Protein AF-E6KIK0-F1 (afdb_monomer_lite)

Sequence (124 aa):
MKLSHILTGLLLLLVFLSITIGTSDFSWEKFFAFDQQTWLLFQESRLPRTISILLAASSMSMAGLLMQTITQNQFAAPSTVGTTEAAKLGMVLSLFVFPSASLTQKMLFAFAHPFYLPSSSWPL

Secondary structure (DSSP, 8-state):
-HHHHHHHHHHHHHHHHHHH-SSS---HHHHHTT-HHHHHHIIIIIHHHHHHHHHHHHHHHHHHHHHHHHHT-TT--TTTTSHHHHHHHHHHHHHHH-TTS-HHHHHHHHHHHHHHS-TTSS--

InterPro domains:
  IPR000522 ABC transporter, permease protein, BtuC-like [PF01032] (10-112)
  IPR000522 ABC transporter, permease protein, BtuC-like [PTHR30472] (5-112)
  IPR037294 ABC transporter, BtuC-like [G3DSA:1.10.3470.10] (1-116)
  IPR037294 ABC transporter, BtuC-like [SSF81345] (4-113)

Radius of gyration: 20.1 Å; chains: 1; bounding box: 39×48×52 Å

Structure (mmCIF, N/CA/C/O backbone):
data_AF-E6KIK0-F1
#
_entry.id   AF-E6KIK0-F1
#
loop_
_atom_site.group_PDB
_atom_site.id
_atom_site.type_symbol
_atom_site.label_atom_id
_atom_site.label_alt_id
_atom_site.label_comp_id
_atom_site.label_asym_id
_atom_site.label_entity_id
_atom_site.label_seq_id
_atom_site.pdbx_PDB_ins_code
_atom_site.Cartn_x
_atom_site.Cartn_y
_atom_site.Cartn_z
_atom_site.occupancy
_atom_site.B_iso_or_equiv
_atom_site.auth_seq_id
_atom_site.auth_comp_id
_atom_site.auth_asym_id
_atom_site.auth_atom_id
_atom_site.pdbx_PDB_model_num
ATOM 1 N N . MET A 1 1 ? 11.078 23.572 5.673 1.00 62.41 1 MET A N 1
ATOM 2 C CA . MET A 1 1 ? 11.185 23.371 4.206 1.00 62.41 1 MET A CA 1
ATOM 3 C C . MET A 1 1 ? 12.318 22.418 3.817 1.00 62.41 1 MET A C 1
ATOM 5 O O . MET A 1 1 ? 12.032 21.444 3.142 1.00 62.41 1 MET A O 1
ATOM 9 N N . LYS A 1 2 ? 13.564 22.591 4.295 1.00 81.69 2 LYS A N 1
ATOM 10 C CA . LYS A 1 2 ? 14.706 21.712 3.935 1.00 81.69 2 LYS A CA 1
ATOM 11 C C . LYS A 1 2 ? 14.482 20.208 4.200 1.00 81.69 2 LYS A C 1
ATOM 13 O O . LYS A 1 2 ? 14.803 19.395 3.346 1.00 81.69 2 LYS A O 1
ATOM 18 N N . LEU A 1 3 ? 13.876 19.847 5.337 1.00 87.31 3 LEU A N 1
ATOM 19 C CA . LEU A 1 3 ? 13.658 18.442 5.718 1.00 87.31 3 LEU A CA 1
ATOM 20 C C . LEU A 1 3 ? 12.674 17.700 4.795 1.00 87.31 3 LEU A C 1
ATOM 22 O O . LEU A 1 3 ? 12.917 16.554 4.439 1.00 87.31 3 LEU A O 1
ATOM 26 N N . SER A 1 4 ? 11.600 18.366 4.357 1.00 86.00 4 SER A N 1
ATOM 27 C CA . SER A 1 4 ? 10.626 17.769 3.432 1.00 86.00 4 SER A CA 1
ATOM 28 C C . SER A 1 4 ? 11.266 17.448 2.080 1.00 86.00 4 SER A C 1
ATOM 30 O O . SER A 1 4 ? 11.055 16.356 1.565 1.00 86.00 4 SER A O 1
ATOM 32 N N . HIS A 1 5 ? 12.125 18.335 1.568 1.00 87.38 5 HIS A N 1
ATOM 33 C CA . HIS A 1 5 ? 12.854 18.090 0.323 1.00 87.38 5 HIS A CA 1
ATOM 34 C C . HIS A 1 5 ? 13.826 16.907 0.428 1.00 87.38 5 HIS A C 1
ATOM 36 O O . HIS A 1 5 ? 13.917 16.106 -0.503 1.00 87.38 5 HIS A O 1
ATOM 42 N N . ILE A 1 6 ? 14.508 16.761 1.571 1.00 92.62 6 ILE A N 1
ATOM 43 C CA . ILE A 1 6 ? 15.390 15.615 1.841 1.00 92.62 6 ILE A CA 1
ATOM 44 C C . ILE A 1 6 ? 14.583 14.310 1.828 1.00 92.62 6 ILE A C 1
ATOM 46 O O . ILE A 1 6 ? 14.987 13.352 1.177 1.00 92.62 6 ILE A O 1
ATOM 50 N N . LEU A 1 7 ? 13.417 14.285 2.481 1.00 90.75 7 LEU A N 1
ATOM 51 C CA . LEU A 1 7 ? 12.548 13.106 2.526 1.00 90.75 7 LEU A CA 1
ATOM 52 C C . LEU A 1 7 ? 11.985 12.743 1.147 1.00 90.75 7 LEU A C 1
ATOM 54 O O . LEU A 1 7 ? 11.986 11.570 0.782 1.00 90.75 7 LEU A O 1
ATOM 58 N N . THR A 1 8 ? 11.556 13.728 0.353 1.00 89.94 8 THR A N 1
ATOM 59 C CA . THR A 1 8 ? 11.104 13.472 -1.024 1.00 89.94 8 THR A CA 1
ATOM 60 C C . THR A 1 8 ? 12.235 12.966 -1.915 1.00 89.94 8 THR A C 1
ATOM 62 O O . THR A 1 8 ? 12.020 12.042 -2.694 1.00 89.94 8 THR A O 1
ATOM 65 N N . GLY A 1 9 ? 13.447 13.517 -1.781 1.00 91.25 9 GLY A N 1
ATOM 66 C CA . GLY A 1 9 ? 14.616 13.048 -2.530 1.00 91.25 9 GLY A CA 1
ATOM 67 C C . GLY A 1 9 ? 14.997 11.615 -2.160 1.00 91.25 9 GLY A C 1
ATOM 68 O O . GLY A 1 9 ? 15.234 10.790 -3.039 1.00 91.25 9 GLY A O 1
ATOM 69 N N . LEU A 1 10 ? 14.972 11.296 -0.864 1.00 91.94 10 LEU A N 1
ATOM 70 C CA . LEU A 1 10 ? 15.196 9.945 -0.360 1.00 91.94 10 LEU A CA 1
ATOM 71 C C . LEU A 1 10 ? 14.140 8.967 -0.895 1.00 91.94 10 LEU A C 1
ATOM 73 O O . LEU A 1 10 ? 14.499 7.901 -1.383 1.00 91.94 10 LEU A O 1
ATOM 77 N N . LEU A 1 11 ? 12.855 9.335 -0.875 1.00 89.88 11 LEU A N 1
ATOM 78 C CA . LEU A 1 11 ? 11.773 8.499 -1.405 1.00 89.88 11 LEU A CA 1
ATOM 79 C C . LEU A 1 11 ? 11.983 8.179 -2.889 1.00 89.88 11 LEU A C 1
ATOM 81 O O . LEU A 1 11 ? 11.886 7.016 -3.276 1.00 89.88 11 LEU A O 1
ATOM 85 N N . LEU A 1 12 ? 12.318 9.180 -3.709 1.00 89.81 12 LEU A N 1
ATOM 86 C CA . LEU A 1 12 ? 12.605 8.972 -5.132 1.00 89.81 12 LEU A CA 1
ATOM 87 C C . LEU A 1 12 ? 13.796 8.029 -5.344 1.00 89.81 12 LEU A C 1
ATOM 89 O O . LEU A 1 12 ? 13.729 7.142 -6.194 1.00 89.81 12 LEU A O 1
ATOM 93 N N . LEU A 1 13 ? 14.851 8.168 -4.538 1.00 90.12 13 LEU A N 1
ATOM 94 C CA . LEU A 1 13 ? 16.004 7.270 -4.571 1.00 90.12 13 LEU A CA 1
ATOM 95 C C . LEU A 1 13 ? 15.607 5.831 -4.212 1.00 90.12 13 LEU A C 1
ATOM 97 O O . LEU A 1 13 ? 16.013 4.900 -4.904 1.00 90.12 13 LEU A O 1
ATOM 101 N N . LEU A 1 14 ? 14.785 5.630 -3.178 1.00 86.94 14 LEU A N 1
ATOM 102 C CA . LEU A 1 14 ? 14.305 4.300 -2.787 1.00 86.94 14 LEU A CA 1
ATOM 103 C C . LEU A 1 14 ? 13.405 3.668 -3.853 1.00 86.94 14 LEU A C 1
ATOM 105 O O . LEU A 1 14 ? 13.506 2.467 -4.089 1.00 86.94 14 LEU A O 1
ATOM 109 N N . VAL A 1 15 ? 12.547 4.451 -4.510 1.00 85.75 15 VAL A N 1
ATOM 110 C CA . VAL A 1 15 ? 11.729 3.971 -5.635 1.00 85.75 15 VAL A CA 1
ATOM 111 C C . VAL A 1 15 ? 12.627 3.519 -6.784 1.00 85.75 15 VAL A C 1
ATOM 113 O O . VAL A 1 15 ? 12.425 2.434 -7.327 1.00 85.75 15 VAL A O 1
ATOM 116 N N . PHE A 1 16 ? 13.660 4.299 -7.106 1.00 83.75 16 PHE A N 1
ATOM 117 C CA . PHE A 1 16 ? 14.639 3.936 -8.125 1.00 83.75 16 PHE A CA 1
ATOM 118 C C . PHE A 1 16 ? 15.378 2.638 -7.768 1.00 83.75 16 PHE A C 1
ATOM 120 O O . PHE A 1 16 ? 15.449 1.726 -8.589 1.00 83.75 16 PHE A O 1
ATOM 127 N N . LEU A 1 17 ? 15.844 2.502 -6.521 1.00 84.19 17 LEU A N 1
ATOM 128 C CA . LEU A 1 17 ? 16.466 1.270 -6.025 1.00 84.19 17 LEU A CA 1
ATOM 129 C C . LEU A 1 17 ? 15.502 0.074 -6.054 1.00 84.19 17 LEU A C 1
ATOM 131 O O . LEU A 1 17 ? 15.891 -1.032 -6.414 1.00 84.19 17 LEU A O 1
ATOM 135 N N . SER A 1 18 ? 14.230 0.275 -5.702 1.00 83.19 18 SER A N 1
ATOM 136 C CA . SER A 1 18 ? 13.216 -0.785 -5.739 1.00 83.19 18 SER A CA 1
ATOM 137 C C . SER A 1 18 ? 12.977 -1.311 -7.152 1.00 83.19 18 SER A C 1
ATOM 139 O O . SER A 1 18 ? 12.610 -2.473 -7.302 1.00 83.19 18 SER A O 1
ATOM 141 N N . ILE A 1 19 ? 13.137 -0.468 -8.174 1.00 77.00 19 ILE A N 1
ATOM 142 C CA . ILE A 1 19 ? 12.989 -0.869 -9.574 1.00 77.00 19 ILE A CA 1
ATOM 143 C C . ILE A 1 19 ? 14.215 -1.657 -10.043 1.00 77.00 19 ILE A C 1
ATOM 145 O O . ILE A 1 19 ? 14.067 -2.595 -10.829 1.00 77.00 19 ILE A O 1
ATOM 149 N N . THR A 1 20 ? 15.414 -1.318 -9.561 1.00 72.12 20 THR A N 1
ATOM 150 C CA . THR A 1 20 ? 16.657 -2.001 -9.952 1.00 72.12 20 THR A CA 1
ATOM 151 C C . THR A 1 20 ? 16.842 -3.339 -9.244 1.00 72.12 20 THR A C 1
ATOM 153 O O . THR A 1 20 ? 17.303 -4.297 -9.864 1.00 72.12 20 THR A O 1
ATOM 156 N N . ILE A 1 21 ? 16.425 -3.440 -7.983 1.00 70.81 21 ILE A N 1
ATOM 157 C CA . ILE A 1 21 ? 16.533 -4.650 -7.164 1.00 70.81 21 ILE A CA 1
ATOM 158 C C . ILE A 1 21 ? 15.438 -5.650 -7.569 1.00 70.81 21 ILE A C 1
ATOM 160 O O . ILE A 1 21 ? 14.266 -5.507 -7.224 1.00 70.81 21 ILE A O 1
ATOM 164 N N . GLY A 1 22 ? 15.825 -6.697 -8.301 1.00 61.84 22 GLY A N 1
ATOM 165 C CA . GLY A 1 22 ? 14.935 -7.772 -8.739 1.00 61.84 22 GLY A CA 1
ATOM 166 C C . GLY A 1 22 ? 15.697 -9.058 -9.059 1.00 61.84 22 GLY A C 1
ATOM 167 O O . GLY A 1 22 ? 16.912 -9.047 -9.204 1.00 61.84 22 GLY A O 1
ATOM 168 N N . THR A 1 23 ? 14.974 -10.173 -9.159 1.00 54.16 23 THR A N 1
ATOM 169 C CA . THR A 1 23 ? 15.508 -11.551 -9.205 1.00 54.16 23 THR A CA 1
ATOM 170 C C . THR A 1 23 ? 16.267 -11.923 -10.485 1.00 54.16 23 THR A C 1
ATOM 172 O O . THR A 1 23 ? 16.704 -13.059 -10.621 1.00 54.16 23 THR A O 1
ATOM 175 N N . SER A 1 24 ? 16.395 -11.002 -11.436 1.00 58.94 24 SER A N 1
ATOM 176 C CA . SER A 1 24 ? 17.005 -11.213 -12.749 1.00 58.94 24 SER A CA 1
ATOM 177 C C . SER A 1 24 ? 18.038 -10.120 -13.012 1.00 58.94 24 SER A C 1
ATOM 179 O O . SER A 1 24 ? 17.759 -8.966 -12.672 1.00 58.94 24 SER A O 1
ATOM 181 N N . ASP A 1 25 ? 19.178 -10.477 -13.624 1.00 60.38 25 ASP A N 1
ATOM 182 C CA . ASP A 1 25 ? 20.272 -9.567 -14.004 1.00 60.38 25 ASP A CA 1
ATOM 183 C C . ASP A 1 25 ? 19.730 -8.364 -14.782 1.00 60.38 25 ASP A C 1
ATOM 185 O O . ASP A 1 25 ? 19.512 -8.407 -15.996 1.00 60.38 25 ASP A O 1
ATOM 189 N N . PHE A 1 26 ? 19.443 -7.287 -14.055 1.00 62.06 26 PHE A N 1
ATOM 190 C CA . PHE 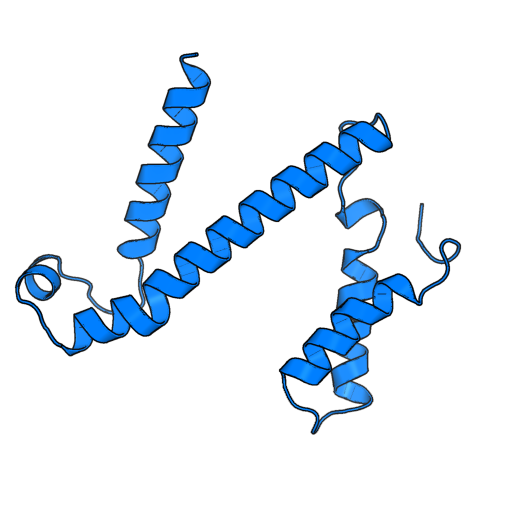A 1 26 ? 18.856 -6.088 -14.620 1.00 62.06 26 PHE A CA 1
ATOM 191 C C . PHE A 1 26 ? 19.984 -5.213 -15.150 1.00 62.06 26 PHE A C 1
ATOM 193 O O . PHE A 1 26 ? 20.494 -4.325 -14.469 1.00 62.06 26 PHE A O 1
ATOM 200 N N . SER A 1 27 ? 20.401 -5.495 -16.379 1.00 67.19 27 SER A N 1
ATOM 201 C CA . SER A 1 27 ? 21.288 -4.612 -17.123 1.00 67.19 27 SER A CA 1
ATOM 202 C C . SER A 1 27 ? 20.459 -3.470 -17.704 1.00 67.19 27 SER A C 1
ATOM 204 O O . SER A 1 27 ? 19.575 -3.704 -18.529 1.00 67.19 27 SER A O 1
ATOM 206 N N . TRP A 1 28 ? 20.769 -2.231 -17.315 1.00 66.88 28 TRP A N 1
ATOM 207 C CA . TRP A 1 28 ? 20.167 -1.020 -17.894 1.00 66.88 28 TRP A CA 1
ATOM 208 C C . TRP A 1 28 ? 20.244 -1.006 -19.428 1.00 66.88 28 TRP A C 1
ATOM 210 O O . TRP A 1 28 ? 19.327 -0.538 -20.095 1.00 66.88 28 TRP A O 1
ATOM 220 N N . GLU A 1 29 ? 21.290 -1.614 -19.984 1.00 67.56 29 GLU A N 1
ATOM 221 C CA . GLU A 1 29 ? 21.481 -1.816 -21.421 1.00 67.56 29 GLU A CA 1
ATOM 222 C C . GLU A 1 29 ? 20.353 -2.632 -22.072 1.00 67.56 29 GLU A C 1
ATOM 224 O O . GLU A 1 29 ? 19.847 -2.242 -23.119 1.00 67.56 29 GLU A O 1
ATOM 229 N N . LYS A 1 30 ? 19.890 -3.720 -21.439 1.00 66.44 30 LYS A N 1
ATOM 230 C CA . LYS A 1 30 ? 18.810 -4.578 -21.969 1.00 66.44 30 LYS A CA 1
ATOM 231 C C . LYS A 1 30 ? 17.438 -3.912 -21.882 1.00 66.44 30 LYS A C 1
ATOM 233 O O . LYS A 1 30 ? 16.582 -4.143 -22.730 1.00 66.44 30 LYS A O 1
ATOM 238 N N . PHE A 1 31 ? 17.250 -3.051 -20.882 1.00 70.38 31 PHE A N 1
ATOM 239 C CA . PHE A 1 31 ? 16.043 -2.239 -20.748 1.00 70.38 31 PHE A CA 1
ATOM 240 C C . PHE A 1 31 ? 15.943 -1.190 -21.866 1.00 70.38 31 PHE A C 1
ATOM 242 O O . PHE A 1 31 ? 14.907 -1.095 -22.519 1.00 70.38 31 PHE A O 1
ATOM 249 N N . PHE A 1 32 ? 17.027 -0.456 -22.147 1.00 73.69 32 PHE A N 1
ATOM 250 C CA . PHE A 1 32 ? 17.066 0.495 -23.268 1.00 73.69 32 PHE A CA 1
ATOM 251 C C . PHE A 1 32 ? 17.100 -0.187 -24.643 1.00 73.69 32 PHE A C 1
ATOM 253 O O . PHE A 1 32 ? 16.683 0.419 -25.628 1.00 73.69 32 PHE A O 1
ATOM 260 N N . ALA A 1 33 ? 17.528 -1.451 -24.712 1.00 77.38 33 ALA A N 1
ATOM 261 C CA . ALA A 1 33 ? 17.441 -2.281 -25.911 1.00 77.38 33 ALA A CA 1
ATOM 262 C C . ALA A 1 33 ? 16.030 -2.848 -26.181 1.00 77.38 33 ALA A C 1
ATOM 264 O O . ALA A 1 33 ? 15.869 -3.605 -27.135 1.00 77.38 33 ALA A O 1
ATOM 265 N N . PHE A 1 34 ? 15.019 -2.495 -25.370 1.00 71.75 34 PHE A N 1
ATOM 266 C CA . PHE A 1 34 ? 13.637 -2.982 -25.493 1.00 71.75 34 PHE A CA 1
ATOM 267 C C . PHE A 1 34 ? 13.524 -4.515 -25.533 1.00 71.75 34 PHE A C 1
ATOM 269 O O . PHE A 1 34 ? 12.686 -5.076 -26.240 1.00 71.75 34 PHE A O 1
ATOM 276 N N . ASP A 1 35 ? 14.351 -5.207 -24.747 1.00 78.94 35 ASP A N 1
ATOM 277 C CA . ASP A 1 35 ? 14.244 -6.655 -24.603 1.00 78.94 35 ASP A CA 1
ATOM 278 C C . ASP A 1 35 ? 12.868 -7.043 -24.030 1.00 78.94 35 ASP A C 1
ATOM 280 O O . ASP A 1 35 ? 12.462 -6.592 -22.952 1.00 78.94 35 ASP A O 1
ATOM 284 N N . GLN A 1 36 ? 12.142 -7.895 -24.758 1.00 79.62 36 GLN A N 1
ATOM 285 C CA . GLN A 1 36 ? 10.751 -8.237 -24.457 1.00 79.62 36 GLN A CA 1
ATOM 286 C C . GLN A 1 36 ? 10.606 -8.898 -23.080 1.00 79.62 36 GLN A C 1
ATOM 288 O O . GLN A 1 36 ? 9.645 -8.634 -22.357 1.00 79.62 36 GLN A O 1
ATOM 293 N N . GLN A 1 37 ? 11.576 -9.722 -22.682 1.00 78.06 37 GLN A N 1
ATOM 294 C CA . GLN A 1 37 ? 11.549 -10.437 -21.409 1.00 78.06 37 GLN A CA 1
ATOM 295 C C . GLN A 1 37 ? 11.793 -9.489 -20.225 1.00 78.06 37 GLN A C 1
ATOM 297 O O . GLN A 1 37 ? 11.092 -9.558 -19.213 1.00 78.06 37 GLN A O 1
ATOM 302 N N . THR A 1 38 ? 12.729 -8.549 -20.371 1.00 76.50 38 THR A N 1
ATOM 303 C CA . THR A 1 38 ? 12.998 -7.498 -19.378 1.00 76.50 38 THR A CA 1
ATOM 304 C C . THR A 1 38 ? 11.804 -6.551 -19.211 1.00 76.50 38 THR A C 1
ATOM 306 O O . THR A 1 38 ? 11.449 -6.198 -18.083 1.00 76.50 38 THR A O 1
ATOM 309 N N . TRP A 1 39 ? 11.146 -6.175 -20.311 1.00 79.31 39 TRP A N 1
ATOM 310 C CA . TRP A 1 39 ? 9.976 -5.294 -20.288 1.00 79.31 39 TRP A CA 1
ATOM 311 C C . TRP A 1 39 ? 8.745 -5.958 -19.654 1.00 79.31 39 TRP A C 1
ATOM 313 O O . TRP A 1 39 ? 8.087 -5.350 -18.807 1.00 79.31 39 TRP A O 1
ATOM 323 N N . LEU A 1 40 ? 8.482 -7.230 -19.976 1.00 82.88 40 LEU A N 1
ATOM 324 C CA . LEU A 1 40 ? 7.404 -8.009 -19.356 1.00 82.88 40 LEU A CA 1
ATOM 325 C C . LEU A 1 40 ? 7.595 -8.134 -17.839 1.00 82.88 40 LEU A C 1
ATOM 327 O O . LEU A 1 40 ? 6.671 -7.873 -17.075 1.00 82.88 40 LEU A O 1
ATOM 331 N N . LEU A 1 41 ? 8.807 -8.457 -17.375 1.00 81.50 41 LEU A N 1
ATOM 332 C CA . LEU A 1 41 ? 9.107 -8.529 -15.939 1.00 81.50 41 LEU A CA 1
ATOM 333 C C . LEU A 1 41 ? 8.918 -7.181 -15.229 1.00 81.50 41 LEU A C 1
ATOM 335 O O . LEU A 1 41 ? 8.495 -7.135 -14.068 1.00 81.50 41 LEU A O 1
ATOM 339 N N . PHE A 1 42 ? 9.239 -6.079 -15.909 1.00 81.62 42 PHE A N 1
ATOM 340 C CA . PHE A 1 42 ? 9.028 -4.740 -15.377 1.00 81.62 42 PHE A CA 1
ATOM 341 C C . PHE A 1 42 ? 7.533 -4.433 -15.199 1.00 81.62 42 PHE A C 1
ATOM 343 O O . PHE A 1 42 ? 7.140 -4.003 -14.113 1.00 81.62 42 PHE A O 1
ATOM 350 N N . GLN A 1 43 ? 6.705 -4.704 -16.213 1.00 83.56 43 GLN A N 1
ATOM 351 C CA . GLN A 1 43 ? 5.266 -4.415 -16.191 1.00 83.56 43 GLN A CA 1
ATOM 352 C C . GLN A 1 43 ? 4.465 -5.353 -15.278 1.00 83.56 43 GLN A C 1
ATOM 354 O O . GLN A 1 43 ? 3.601 -4.880 -14.546 1.00 83.56 43 GLN A O 1
ATOM 359 N N . GLU A 1 44 ? 4.771 -6.650 -15.270 1.00 85.00 44 GLU A N 1
ATOM 360 C CA . GLU A 1 44 ? 3.966 -7.659 -14.563 1.00 85.00 44 GLU A CA 1
ATOM 361 C C . GLU A 1 44 ? 4.333 -7.809 -13.081 1.00 85.00 44 GLU A C 1
ATOM 363 O O . GLU A 1 44 ? 3.524 -8.265 -12.277 1.00 85.00 44 GLU A O 1
ATOM 368 N N . SER A 1 45 ? 5.555 -7.440 -12.686 1.00 83.75 45 SER A N 1
ATOM 369 C CA . SER A 1 45 ? 6.051 -7.711 -11.330 1.00 83.75 45 SER A CA 1
ATOM 370 C C . SER A 1 45 ? 6.573 -6.466 -10.624 1.00 83.75 45 SER A C 1
ATOM 372 O O . SER A 1 45 ? 6.096 -6.123 -9.539 1.00 83.75 45 SER A O 1
ATOM 374 N N . ARG A 1 46 ? 7.529 -5.746 -11.225 1.00 85.19 46 ARG A N 1
ATOM 375 C CA . ARG A 1 46 ? 8.222 -4.640 -10.535 1.00 85.19 46 ARG A CA 1
ATOM 376 C C . ARG A 1 46 ? 7.310 -3.431 -10.331 1.00 85.19 46 ARG A C 1
ATOM 378 O O . ARG A 1 46 ? 7.178 -2.953 -9.207 1.00 85.19 46 ARG A O 1
ATOM 385 N N . LEU A 1 47 ? 6.636 -2.988 -11.391 1.00 85.94 47 LEU A N 1
ATOM 386 C CA . LEU A 1 47 ? 5.716 -1.852 -11.364 1.00 85.94 47 LEU A CA 1
ATOM 387 C C . LEU A 1 47 ? 4.547 -2.074 -10.374 1.00 85.94 47 LEU A C 1
ATOM 389 O O . LEU A 1 47 ? 4.408 -1.271 -9.443 1.00 85.94 47 LEU A O 1
ATOM 393 N N . PRO A 1 48 ? 3.748 -3.162 -10.471 1.00 88.56 48 PRO A N 1
ATOM 394 C CA . PRO A 1 48 ? 2.639 -3.384 -9.544 1.00 88.56 48 PRO A CA 1
ATOM 395 C C . PRO A 1 48 ? 3.112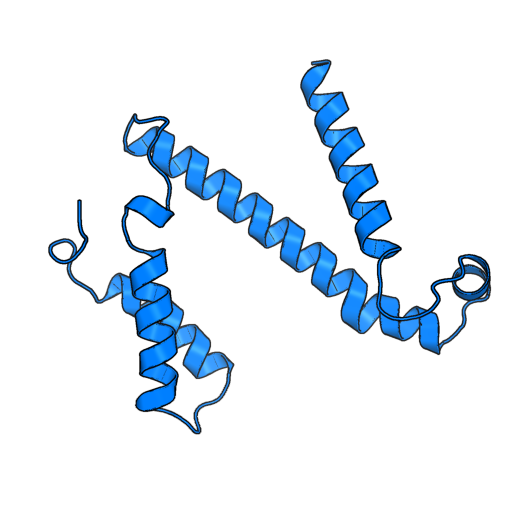 -3.556 -8.098 1.00 88.56 48 PRO A C 1
ATOM 397 O O . PRO A 1 48 ? 2.442 -3.079 -7.178 1.00 88.56 48 PRO A O 1
ATOM 400 N N . ARG A 1 49 ? 4.288 -4.157 -7.867 1.00 87.69 49 ARG A N 1
ATOM 401 C CA . ARG A 1 49 ? 4.876 -4.280 -6.526 1.00 87.69 49 ARG A CA 1
ATOM 402 C C . ARG A 1 49 ? 5.225 -2.921 -5.925 1.00 87.69 49 ARG A C 1
ATOM 404 O O . ARG A 1 49 ? 4.838 -2.655 -4.789 1.00 87.69 49 ARG A O 1
ATOM 411 N N . THR A 1 50 ? 5.930 -2.059 -6.658 1.00 89.75 50 THR A N 1
ATOM 412 C CA . THR A 1 50 ? 6.312 -0.730 -6.159 1.00 89.75 50 THR A CA 1
ATOM 413 C C . THR A 1 50 ? 5.080 0.132 -5.879 1.00 89.75 50 THR A C 1
ATOM 415 O O . THR A 1 50 ? 5.015 0.756 -4.821 1.00 89.75 50 THR A O 1
ATOM 418 N N . ILE A 1 51 ? 4.063 0.103 -6.751 1.00 91.69 51 ILE A N 1
ATOM 419 C CA . ILE A 1 51 ? 2.785 0.794 -6.504 1.00 91.69 51 ILE A CA 1
ATOM 420 C C . ILE A 1 51 ? 2.112 0.258 -5.238 1.00 91.69 51 ILE A C 1
ATOM 422 O O . ILE A 1 51 ? 1.715 1.043 -4.379 1.00 91.69 51 ILE A O 1
ATOM 426 N N . SER A 1 52 ? 2.018 -1.065 -5.092 1.00 93.25 52 SER A N 1
ATOM 427 C CA . SER A 1 52 ? 1.369 -1.688 -3.933 1.00 93.25 52 SER A CA 1
ATOM 428 C C . SER A 1 52 ? 2.056 -1.308 -2.620 1.00 93.25 52 SER A C 1
ATOM 430 O O . SER A 1 52 ? 1.381 -0.986 -1.646 1.00 93.25 52 SER A O 1
ATOM 432 N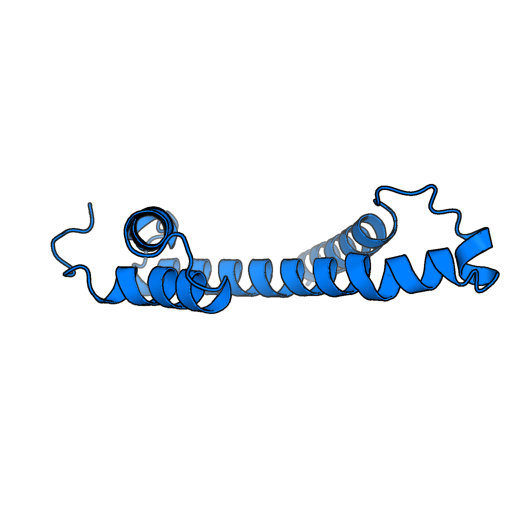 N . ILE A 1 53 ? 3.394 -1.279 -2.595 1.00 91.25 53 ILE A N 1
ATOM 433 C CA . ILE A 1 53 ? 4.171 -0.878 -1.413 1.00 91.25 53 ILE A CA 1
ATOM 434 C C . ILE A 1 53 ? 3.949 0.603 -1.084 1.00 91.25 53 ILE A C 1
ATOM 436 O O . ILE A 1 53 ? 3.740 0.934 0.081 1.00 91.25 53 ILE A O 1
ATOM 440 N N . LEU A 1 54 ? 3.953 1.495 -2.081 1.00 92.94 54 LEU A N 1
ATOM 441 C CA . LEU A 1 54 ? 3.712 2.928 -1.868 1.00 92.94 54 LEU A CA 1
ATOM 442 C C . LEU A 1 54 ? 2.298 3.200 -1.333 1.00 92.94 54 LEU A C 1
ATOM 444 O O . LEU A 1 54 ? 2.127 3.975 -0.388 1.00 92.94 54 LEU A O 1
ATOM 448 N N . LEU A 1 55 ? 1.286 2.536 -1.895 1.00 93.69 55 LEU A N 1
ATOM 449 C CA . LEU A 1 55 ? -0.098 2.642 -1.429 1.00 93.69 55 LEU A CA 1
ATOM 450 C C . LEU A 1 55 ? -0.266 2.077 -0.014 1.00 93.69 55 LEU A C 1
ATOM 452 O O . LEU A 1 55 ? -0.893 2.715 0.833 1.00 93.69 55 LEU A O 1
ATOM 456 N N . ALA A 1 56 ? 0.336 0.925 0.281 1.00 91.44 56 ALA A N 1
ATOM 457 C CA . ALA A 1 56 ? 0.292 0.336 1.616 1.00 91.44 56 ALA A CA 1
ATOM 458 C C . ALA A 1 56 ? 0.999 1.221 2.660 1.00 91.44 56 ALA A C 1
ATOM 460 O O . ALA A 1 56 ? 0.434 1.495 3.718 1.00 91.44 56 ALA A O 1
ATOM 461 N N . ALA A 1 57 ? 2.202 1.723 2.362 1.00 90.50 57 ALA A N 1
ATOM 462 C CA . ALA A 1 57 ? 2.992 2.541 3.284 1.00 90.50 57 ALA A CA 1
ATOM 463 C C . ALA A 1 57 ? 2.352 3.911 3.568 1.00 90.50 57 ALA A C 1
ATOM 465 O O . ALA A 1 57 ? 2.353 4.370 4.713 1.00 90.50 57 ALA A O 1
ATOM 466 N N . SER A 1 58 ? 1.776 4.552 2.545 1.00 92.75 58 SER A N 1
ATOM 467 C CA . SER A 1 58 ? 1.046 5.817 2.707 1.00 92.75 58 SER A CA 1
ATOM 468 C C . SER A 1 58 ? -0.217 5.636 3.548 1.00 92.75 58 SER A C 1
ATOM 470 O O . SER A 1 58 ? -0.434 6.395 4.493 1.00 92.75 58 SER A O 1
ATOM 472 N N . SER A 1 59 ? -0.992 4.581 3.280 1.00 91.19 59 SER A N 1
ATOM 473 C CA . SER A 1 59 ? -2.184 4.235 4.063 1.00 91.19 59 SER A CA 1
ATOM 474 C C . SER A 1 59 ? -1.834 3.943 5.523 1.00 91.19 59 SER A C 1
ATOM 476 O O . SER A 1 59 ? -2.495 4.444 6.430 1.00 91.19 59 SER A O 1
ATOM 478 N N . MET A 1 60 ? -0.756 3.191 5.766 1.00 88.25 60 MET A N 1
ATOM 479 C CA . MET A 1 60 ? -0.296 2.856 7.115 1.00 88.25 60 MET A CA 1
ATOM 480 C C . MET A 1 60 ? 0.217 4.086 7.877 1.00 88.25 60 MET A C 1
ATOM 482 O O . MET A 1 60 ? -0.105 4.241 9.054 1.00 88.25 60 MET A O 1
ATOM 486 N N . SER A 1 61 ? 0.948 4.991 7.214 1.00 89.88 61 SER A N 1
ATOM 487 C CA . SER A 1 61 ? 1.375 6.261 7.823 1.00 89.88 61 SER A CA 1
ATOM 488 C C . SER A 1 61 ? 0.183 7.131 8.209 1.00 89.88 61 SER A C 1
ATOM 490 O O . SER A 1 61 ? 0.142 7.639 9.327 1.00 89.88 61 SER A O 1
ATOM 492 N N . MET A 1 62 ? -0.809 7.267 7.320 1.00 92.06 62 MET A N 1
ATOM 493 C CA . MET A 1 62 ? -2.022 8.039 7.600 1.00 92.06 62 MET A CA 1
ATOM 494 C C . MET A 1 62 ? -2.820 7.426 8.757 1.00 92.06 62 MET A C 1
ATOM 496 O O . MET A 1 62 ? -3.205 8.139 9.678 1.00 92.06 62 MET A O 1
ATOM 500 N N . ALA A 1 63 ? -3.021 6.105 8.756 1.00 88.50 63 ALA A N 1
ATOM 501 C CA . ALA A 1 63 ? -3.711 5.406 9.838 1.00 88.50 63 ALA A CA 1
ATOM 502 C C . ALA A 1 63 ? -3.002 5.585 11.192 1.00 88.50 63 ALA A C 1
ATOM 504 O O . ALA A 1 63 ? -3.666 5.796 12.204 1.00 88.50 63 ALA A O 1
ATOM 505 N N . GLY A 1 64 ? -1.664 5.551 11.215 1.00 87.38 64 GLY A N 1
ATOM 506 C CA . GLY A 1 64 ? -0.875 5.822 12.418 1.00 87.38 64 GLY A CA 1
ATOM 507 C C . GLY A 1 64 ? -1.066 7.242 12.943 1.00 87.38 64 GLY A C 1
ATOM 508 O O . GLY A 1 64 ? -1.339 7.426 14.125 1.00 87.38 64 GLY A O 1
ATOM 509 N N . LEU A 1 65 ? -1.006 8.235 12.056 1.00 89.81 65 LEU A N 1
ATOM 510 C CA . LEU A 1 65 ? -1.196 9.645 12.405 1.00 89.81 65 LEU A CA 1
ATOM 511 C C . LEU A 1 65 ? -2.616 9.917 12.923 1.00 89.81 65 LEU A C 1
ATOM 513 O O . LEU A 1 65 ? -2.796 10.608 13.927 1.00 89.81 65 LEU A O 1
ATOM 517 N N . LEU A 1 66 ? -3.626 9.330 12.276 1.00 90.12 66 LEU A N 1
ATOM 518 C CA . LEU A 1 66 ? -5.019 9.415 12.713 1.00 90.12 66 LEU A CA 1
ATOM 519 C C . LEU A 1 66 ? -5.214 8.763 14.081 1.00 90.12 66 LEU A C 1
ATOM 521 O O . LEU A 1 66 ? -5.847 9.365 14.946 1.00 90.12 66 LEU A O 1
ATOM 525 N N . MET A 1 67 ? -4.632 7.582 14.303 1.00 86.88 67 MET A N 1
ATOM 526 C CA . MET A 1 67 ? -4.693 6.904 15.597 1.00 86.88 67 MET A CA 1
ATOM 527 C C . MET A 1 67 ? -4.090 7.775 16.699 1.00 86.88 67 MET A C 1
ATOM 529 O O . MET A 1 67 ? -4.772 8.068 17.675 1.00 86.88 67 MET A O 1
ATOM 533 N N . GLN A 1 68 ? -2.866 8.272 16.496 1.00 90.81 68 GLN A N 1
ATOM 534 C CA . GLN A 1 68 ? -2.185 9.157 17.447 1.00 90.81 68 GLN A CA 1
ATOM 535 C C . GLN A 1 68 ? -3.002 10.420 17.755 1.00 90.81 68 GLN A C 1
ATOM 537 O O . GLN A 1 68 ? -3.015 10.878 18.897 1.00 90.81 68 GLN A O 1
ATOM 542 N N . THR A 1 69 ? -3.705 10.960 16.751 1.00 91.38 69 THR A N 1
ATOM 543 C CA . THR A 1 69 ? -4.559 12.149 16.887 1.00 91.38 69 THR A CA 1
ATOM 544 C C . THR A 1 69 ? -5.823 11.858 17.698 1.00 91.38 69 THR A C 1
ATOM 546 O O . THR A 1 69 ? -6.168 12.635 18.584 1.00 91.38 69 THR A O 1
ATOM 549 N N . ILE A 1 70 ? -6.505 10.738 17.434 1.00 91.00 70 ILE A N 1
ATOM 550 C CA . ILE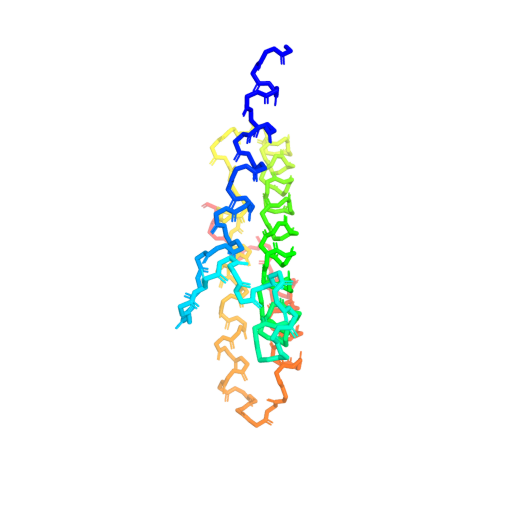 A 1 70 ? -7.742 10.351 18.133 1.00 91.00 70 ILE A CA 1
ATOM 551 C C . ILE A 1 70 ? -7.452 9.986 19.589 1.00 91.00 70 ILE A C 1
ATOM 553 O O . ILE A 1 70 ? -8.157 10.434 20.489 1.00 91.00 70 ILE A O 1
ATOM 557 N N . THR A 1 71 ? -6.409 9.191 19.832 1.00 87.44 71 THR A N 1
ATOM 558 C CA . THR A 1 71 ? -6.040 8.757 21.186 1.00 87.44 71 THR A CA 1
ATOM 559 C C . THR A 1 71 ? -5.281 9.826 21.962 1.00 87.44 71 THR A C 1
ATOM 561 O O . THR A 1 71 ? -5.019 9.629 23.145 1.00 87.44 71 THR A O 1
ATOM 564 N N . GLN A 1 72 ? -4.869 10.913 21.297 1.00 89.69 72 GLN A N 1
ATOM 565 C CA . GLN A 1 72 ? -3.985 11.947 21.845 1.00 89.69 72 GLN A CA 1
ATOM 566 C C . GLN A 1 72 ? -2.728 11.348 22.502 1.00 89.69 72 GLN A C 1
ATOM 568 O O . GLN A 1 72 ? -2.237 11.829 23.522 1.00 89.69 72 GLN A O 1
ATOM 573 N N . ASN A 1 73 ? -2.210 10.264 21.915 1.00 85.00 73 ASN A N 1
ATOM 574 C CA . ASN A 1 73 ? -1.081 9.508 22.446 1.00 85.00 73 ASN A CA 1
ATOM 575 C C . ASN A 1 73 ? -0.116 9.157 21.313 1.00 85.00 73 ASN A C 1
ATOM 577 O O . ASN A 1 73 ? -0.416 8.324 20.462 1.00 85.00 73 ASN A O 1
ATOM 581 N N . GLN A 1 74 ? 1.071 9.760 21.343 1.00 82.94 74 GLN A N 1
ATOM 582 C CA . GLN A 1 74 ? 2.130 9.540 20.352 1.00 82.94 74 GLN A CA 1
ATOM 583 C C . GLN A 1 74 ? 2.701 8.109 20.350 1.00 82.94 74 GLN A C 1
ATOM 585 O O . GLN A 1 74 ? 3.358 7.720 19.388 1.00 82.94 74 GLN A O 1
ATOM 590 N N . PHE A 1 75 ? 2.438 7.317 21.396 1.00 80.06 75 PHE A N 1
ATOM 591 C CA . PHE A 1 75 ? 2.810 5.901 21.475 1.00 80.06 75 PHE A CA 1
ATOM 592 C C . PHE A 1 75 ? 1.712 4.955 20.972 1.00 80.06 75 PHE A C 1
ATOM 594 O O . PHE A 1 75 ? 1.946 3.751 20.880 1.00 80.06 75 PHE A O 1
ATOM 601 N N . ALA A 1 76 ? 0.522 5.472 20.648 1.00 76.06 76 ALA A N 1
ATOM 602 C CA . ALA A 1 76 ? -0.547 4.658 20.090 1.00 76.06 76 ALA A CA 1
ATOM 603 C C . ALA A 1 76 ? -0.253 4.327 18.624 1.00 76.06 76 ALA A C 1
ATOM 605 O O . ALA A 1 76 ? 0.129 5.192 17.831 1.00 76.06 76 ALA A O 1
ATOM 606 N N . ALA A 1 77 ? -0.463 3.067 18.255 1.00 76.44 77 ALA A N 1
ATOM 607 C CA . ALA A 1 77 ? -0.321 2.595 16.888 1.00 76.44 77 ALA A CA 1
ATOM 608 C C . ALA A 1 77 ? -1.575 1.814 16.463 1.00 76.44 77 ALA A C 1
ATOM 610 O O . ALA A 1 77 ? -2.262 1.231 17.297 1.00 76.44 77 ALA A O 1
ATOM 611 N N . PRO A 1 78 ? -1.879 1.713 15.161 1.00 70.25 78 PRO A N 1
ATOM 612 C CA . PRO A 1 78 ? -3.009 0.910 14.685 1.00 70.25 78 PRO A CA 1
ATOM 613 C C . PRO A 1 78 ? -2.906 -0.572 15.087 1.00 70.25 78 PRO A C 1
ATOM 615 O O . PRO A 1 78 ? -3.911 -1.273 15.180 1.00 70.25 78 PRO A O 1
ATOM 618 N N . SER A 1 79 ? -1.688 -1.058 15.341 1.00 72.56 79 SER A N 1
ATOM 619 C CA . SER A 1 79 ? -1.431 -2.399 15.865 1.00 72.56 79 SER A CA 1
ATOM 620 C C . SER A 1 79 ? -1.755 -2.549 17.354 1.00 72.56 79 SER A C 1
ATOM 622 O O . SER A 1 79 ? -2.038 -3.654 17.787 1.00 72.56 79 SER A O 1
ATOM 624 N N . THR A 1 80 ? -1.747 -1.476 18.154 1.00 70.12 80 THR A N 1
ATOM 625 C CA . THR A 1 80 ? -2.037 -1.572 19.599 1.00 70.12 80 THR A CA 1
ATOM 626 C C . THR A 1 80 ? -3.529 -1.663 19.899 1.00 70.12 80 THR A C 1
ATOM 628 O O . THR A 1 80 ? -3.900 -2.074 20.984 1.00 70.12 80 THR A O 1
ATOM 631 N N . VAL A 1 81 ? -4.394 -1.326 18.937 1.00 69.38 81 VAL A N 1
ATOM 632 C CA . VAL A 1 81 ? -5.857 -1.472 19.063 1.00 69.38 81 VAL A CA 1
ATOM 633 C C . VAL A 1 81 ? -6.310 -2.917 18.774 1.00 69.38 81 VAL A C 1
ATOM 635 O O . VAL A 1 81 ? -7.482 -3.243 18.900 1.00 69.38 81 VAL A O 1
ATOM 638 N N . GLY A 1 82 ? -5.384 -3.810 18.397 1.00 72.88 82 GLY A N 1
ATOM 639 C CA . GLY A 1 82 ? -5.626 -5.240 18.171 1.00 72.88 82 GLY A CA 1
ATOM 640 C C . GLY A 1 82 ? -6.267 -5.586 16.820 1.00 72.88 82 GLY A C 1
ATOM 641 O O . GLY A 1 82 ? -6.393 -6.765 16.481 1.00 72.88 82 GLY A O 1
ATOM 642 N N . THR A 1 83 ? -6.638 -4.589 16.002 1.00 81.19 83 THR A N 1
ATOM 643 C CA . THR A 1 83 ? -7.251 -4.755 14.663 1.00 81.19 83 THR A CA 1
ATOM 644 C C . THR A 1 83 ? -6.425 -5.619 13.715 1.00 81.19 83 THR A C 1
ATOM 646 O O . THR A 1 83 ? -6.980 -6.365 12.907 1.00 81.19 83 THR A O 1
ATOM 649 N N . THR A 1 84 ? -5.098 -5.566 13.831 1.00 83.50 84 THR A N 1
ATOM 650 C CA . THR A 1 84 ? -4.191 -6.347 12.977 1.00 83.50 84 THR A CA 1
ATOM 651 C C . THR A 1 84 ? -4.189 -7.824 13.385 1.00 83.50 84 THR A C 1
ATOM 653 O O . THR A 1 84 ? -4.176 -8.716 12.537 1.00 83.50 84 THR A O 1
ATOM 656 N N . GLU A 1 85 ? -4.239 -8.095 14.683 1.00 84.06 85 GLU A N 1
ATOM 657 C CA . GLU A 1 85 ? -4.252 -9.423 15.289 1.00 84.06 85 GLU A CA 1
ATOM 658 C C . GLU A 1 85 ? -5.574 -10.130 14.979 1.00 84.06 85 GLU A C 1
ATOM 660 O O . GLU A 1 85 ? -5.564 -11.281 14.540 1.00 84.06 85 GLU A O 1
ATOM 665 N N . ALA A 1 86 ? -6.698 -9.416 15.083 1.00 82.94 86 ALA A N 1
ATOM 666 C CA . ALA A 1 86 ? -8.002 -9.916 14.659 1.00 82.94 86 ALA A CA 1
ATOM 667 C C . ALA A 1 86 ? -8.026 -10.268 13.161 1.00 82.94 86 ALA A C 1
ATOM 669 O O . ALA A 1 86 ? -8.520 -11.328 12.785 1.00 82.94 86 ALA A O 1
ATOM 670 N N . ALA A 1 87 ? -7.437 -9.442 12.291 1.00 86.25 87 ALA A N 1
ATOM 671 C CA . ALA A 1 87 ? -7.404 -9.722 10.852 1.00 86.25 87 ALA A CA 1
ATOM 672 C C . ALA A 1 87 ? -6.580 -10.982 10.533 1.00 86.25 87 ALA A C 1
ATOM 674 O O . ALA A 1 87 ? -6.984 -11.808 9.711 1.00 86.25 87 ALA A O 1
ATOM 675 N N . LYS A 1 88 ? -5.447 -11.170 11.226 1.00 86.44 88 LYS A N 1
ATOM 676 C CA . LYS A 1 88 ? -4.614 -12.380 11.121 1.00 86.44 88 LYS A CA 1
ATOM 677 C C . LYS A 1 88 ? -5.370 -13.625 11.582 1.00 86.44 88 LYS A C 1
ATOM 679 O O . LYS A 1 88 ? -5.331 -14.639 10.889 1.00 86.44 88 LYS A O 1
ATOM 684 N N . LEU A 1 89 ? -6.088 -13.548 12.705 1.00 86.56 89 LEU A N 1
ATOM 685 C CA . LEU A 1 89 ? -6.942 -14.641 13.178 1.00 86.56 89 LEU A CA 1
ATOM 686 C C . LEU A 1 89 ? -8.034 -14.976 12.158 1.00 86.56 89 LEU A C 1
ATOM 688 O O . LEU A 1 89 ? -8.189 -16.142 11.805 1.00 86.56 89 LEU A O 1
ATOM 692 N N . GLY A 1 90 ? -8.719 -13.970 11.611 1.00 85.88 90 GLY A N 1
ATOM 693 C CA . GLY A 1 90 ? -9.719 -14.153 10.557 1.00 85.88 90 GLY A CA 1
ATOM 694 C C . GLY A 1 90 ? -9.147 -14.820 9.304 1.00 85.88 90 GLY A C 1
ATOM 695 O O . GLY A 1 90 ? -9.768 -15.723 8.743 1.00 85.88 90 GLY A O 1
ATOM 696 N N . MET A 1 91 ? -7.932 -14.442 8.896 1.00 88.12 91 MET A N 1
ATOM 697 C CA . MET A 1 91 ? -7.228 -15.081 7.784 1.00 88.12 91 MET A CA 1
ATOM 698 C C . MET A 1 91 ? -6.943 -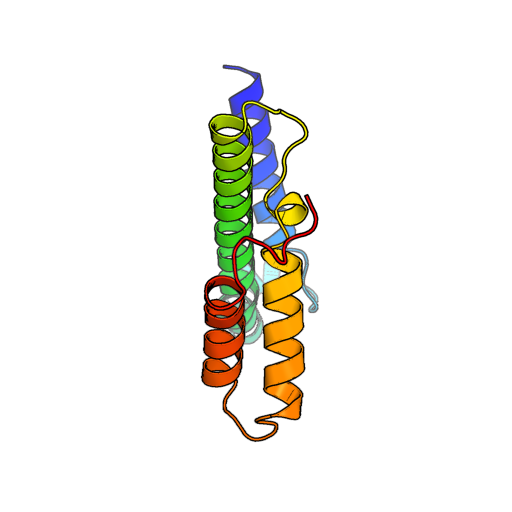16.558 8.072 1.00 88.12 91 MET A C 1
ATOM 700 O O . MET A 1 91 ? -7.278 -17.405 7.246 1.00 88.12 91 MET A O 1
ATOM 704 N N . VAL A 1 92 ? -6.380 -16.886 9.236 1.00 89.06 92 VAL A N 1
ATOM 705 C CA . VAL A 1 92 ? -6.098 -18.278 9.620 1.00 89.06 92 VAL A CA 1
ATOM 706 C C . VAL A 1 92 ? -7.390 -19.091 9.702 1.00 89.06 92 VAL A C 1
ATOM 708 O O . VAL A 1 92 ? -7.468 -20.173 9.125 1.00 89.06 92 VAL A O 1
ATOM 711 N N . LEU A 1 93 ? -8.441 -18.552 10.322 1.00 87.81 93 LEU A N 1
ATOM 712 C CA . LEU A 1 93 ? -9.757 -19.189 10.379 1.00 87.81 93 LEU A CA 1
ATOM 713 C C . LEU A 1 93 ? -10.334 -19.442 8.982 1.00 87.81 93 LEU A C 1
ATOM 715 O O . LEU A 1 93 ? -10.870 -20.519 8.741 1.00 87.81 93 LEU A O 1
ATOM 719 N N . SER A 1 94 ? -10.170 -18.513 8.035 1.00 87.06 94 SER A N 1
ATOM 720 C CA . SER A 1 94 ? -10.631 -18.716 6.654 1.00 87.06 94 SER A CA 1
ATOM 721 C C . SER A 1 94 ? -9.965 -19.921 5.979 1.00 87.06 94 SER A C 1
ATOM 723 O O . SER A 1 94 ? -10.605 -20.605 5.181 1.00 87.06 94 SER A O 1
ATOM 725 N N . LEU A 1 95 ? -8.706 -20.222 6.328 1.00 88.12 95 LEU A N 1
ATOM 726 C CA . LEU A 1 95 ? -7.980 -21.381 5.807 1.00 88.12 95 LEU A CA 1
ATOM 727 C C . LEU A 1 95 ? -8.526 -22.698 6.369 1.00 88.12 95 LEU A C 1
ATOM 729 O O . LEU A 1 95 ? -8.565 -23.684 5.637 1.00 88.12 95 LEU A O 1
ATOM 733 N N . PHE A 1 96 ? -8.970 -22.707 7.629 1.00 87.06 96 PHE A N 1
ATOM 734 C CA . PHE A 1 96 ? -9.556 -23.887 8.271 1.00 87.06 96 PHE A CA 1
ATOM 735 C C . PHE A 1 96 ? -11.018 -24.117 7.879 1.00 87.06 96 PHE A C 1
ATOM 737 O O . PHE A 1 96 ? -11.407 -25.251 7.616 1.00 87.06 96 PHE A O 1
ATOM 744 N N . VAL A 1 97 ? -11.829 -23.057 7.830 1.00 84.19 97 VAL A N 1
ATOM 745 C CA . VAL A 1 97 ? -13.271 -23.155 7.548 1.00 84.19 97 VAL A CA 1
ATOM 746 C C . VAL A 1 97 ? -13.532 -23.337 6.051 1.00 84.19 97 VAL A C 1
ATOM 748 O O . VAL A 1 97 ? -14.413 -24.103 5.669 1.00 84.19 97 VAL A O 1
ATOM 751 N N . PHE A 1 98 ? -12.750 -22.673 5.193 1.00 82.94 98 PHE A N 1
ATOM 752 C CA . PHE A 1 98 ? -12.920 -22.715 3.740 1.00 82.94 98 PHE A CA 1
ATOM 753 C C . PHE A 1 98 ? -11.589 -22.972 3.004 1.00 82.94 98 PHE A C 1
ATOM 755 O O . PHE A 1 98 ? -11.090 -22.102 2.278 1.00 82.94 98 PHE A O 1
ATOM 762 N N . PRO A 1 99 ? -11.002 -24.178 3.120 1.00 77.38 99 PRO A N 1
ATOM 763 C CA . PRO A 1 99 ? -9.718 -24.494 2.491 1.00 77.38 99 PRO A CA 1
ATOM 764 C C . PRO A 1 99 ? -9.756 -24.338 0.963 1.00 77.38 99 PRO A C 1
ATOM 766 O O . PRO A 1 99 ? -8.807 -23.806 0.380 1.00 77.38 99 PRO A O 1
ATOM 769 N N . SER A 1 100 ? -10.879 -24.693 0.330 1.00 81.62 100 SER A N 1
ATOM 770 C CA . SER A 1 100 ? -11.095 -24.611 -1.123 1.00 81.62 100 SER A CA 1
ATOM 771 C C . SER A 1 100 ? -11.641 -23.264 -1.617 1.00 81.62 100 SER A C 1
ATOM 773 O O . SER A 1 100 ? -11.871 -23.114 -2.815 1.00 81.62 100 SER A O 1
ATOM 775 N N . ALA A 1 101 ? -11.875 -22.284 -0.735 1.00 80.69 101 ALA A N 1
ATOM 776 C CA . ALA A 1 101 ? -12.347 -20.969 -1.165 1.00 80.69 101 ALA A CA 1
ATOM 777 C C . ALA A 1 101 ? -11.276 -20.208 -1.956 1.00 80.69 101 ALA A C 1
ATOM 779 O O . ALA A 1 101 ? -10.070 -20.331 -1.706 1.00 80.69 101 ALA A O 1
ATOM 780 N N . SER A 1 102 ? -11.745 -19.382 -2.892 1.00 87.25 102 SER A N 1
ATOM 781 C CA . SER A 1 102 ? -10.898 -18.503 -3.697 1.00 87.25 102 SER A CA 1
ATOM 782 C C . SER A 1 102 ? -10.120 -17.511 -2.824 1.00 87.25 102 SER A C 1
ATOM 784 O O . SER A 1 102 ? -10.550 -17.146 -1.725 1.00 87.25 102 SE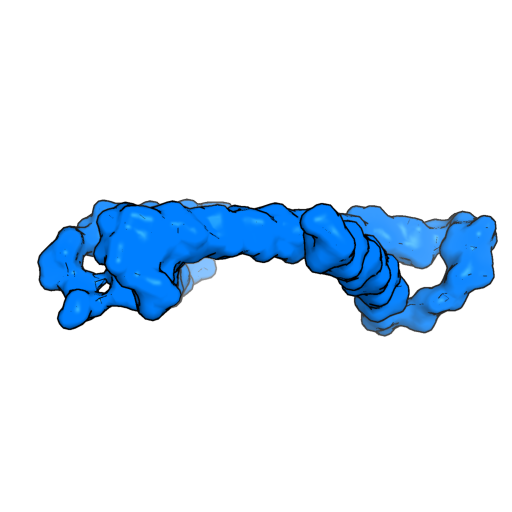R A O 1
ATOM 786 N N . LEU A 1 103 ? -8.978 -17.034 -3.328 1.00 86.56 103 LEU A N 1
ATOM 787 C CA . LEU A 1 103 ? -8.138 -16.057 -2.627 1.00 86.56 103 LEU A CA 1
ATOM 788 C C . LEU A 1 103 ? -8.935 -14.807 -2.216 1.00 86.56 103 LEU A C 1
ATOM 790 O O . LEU A 1 103 ? -8.820 -14.346 -1.084 1.00 86.56 103 LEU A O 1
ATOM 794 N N . THR A 1 104 ? -9.802 -14.316 -3.102 1.00 87.69 104 THR A N 1
ATOM 795 C CA . THR A 1 104 ? -10.651 -13.145 -2.851 1.00 87.69 104 THR A CA 1
ATOM 796 C C . THR A 1 104 ? -11.624 -13.373 -1.696 1.00 87.69 104 THR A C 1
ATOM 798 O O . THR A 1 104 ? -11.797 -12.496 -0.855 1.00 87.69 104 THR A O 1
ATOM 801 N N . GLN A 1 105 ? -12.226 -14.563 -1.600 1.00 85.25 105 GLN A N 1
ATOM 802 C CA . GLN A 1 105 ? -13.122 -14.906 -0.489 1.00 85.25 105 GLN A CA 1
ATOM 803 C C . GLN A 1 105 ? -12.373 -14.954 0.846 1.00 85.25 105 GLN A C 1
ATOM 805 O O . GLN A 1 105 ? -12.861 -14.423 1.841 1.00 85.25 105 GLN A O 1
ATOM 810 N N . LYS A 1 106 ? -11.163 -15.525 0.861 1.00 85.06 106 LYS A N 1
ATOM 811 C CA . LYS A 1 106 ? -10.303 -15.551 2.055 1.00 85.06 106 LYS A CA 1
ATOM 812 C C . LYS A 1 106 ? -9.902 -14.139 2.494 1.00 85.06 106 LYS A C 1
ATOM 814 O O . LYS A 1 106 ? -9.951 -13.833 3.682 1.00 85.06 106 LYS A O 1
ATOM 819 N N . MET A 1 107 ? -9.584 -13.256 1.543 1.00 87.19 107 MET A N 1
ATOM 820 C CA . MET A 1 107 ? -9.278 -11.845 1.817 1.00 87.19 107 MET A CA 1
ATOM 821 C C . MET A 1 107 ? -10.479 -11.082 2.387 1.00 87.19 107 MET A C 1
ATOM 823 O O . MET A 1 107 ? -10.327 -10.367 3.374 1.00 87.19 107 MET A O 1
ATOM 827 N N . LEU A 1 108 ? -11.673 -11.260 1.813 1.00 88.50 108 LEU A N 1
ATOM 828 C CA . LEU A 1 108 ? -12.898 -10.629 2.315 1.00 88.50 108 LEU A CA 1
ATOM 829 C C . LEU A 1 108 ? -13.236 -11.096 3.733 1.00 88.50 108 LEU A C 1
ATOM 831 O O . LEU A 1 108 ? -13.582 -10.277 4.581 1.00 88.50 108 LEU A O 1
ATOM 835 N N . PHE A 1 109 ? -13.083 -12.392 4.012 1.00 85.69 109 PHE A N 1
ATOM 836 C CA . PHE A 1 109 ? -13.314 -12.938 5.347 1.00 85.69 109 PHE A CA 1
ATOM 837 C C . PHE A 1 109 ? -12.325 -12.368 6.373 1.00 85.69 109 PHE A C 1
ATOM 839 O O . PHE A 1 109 ? -12.735 -11.919 7.441 1.00 85.69 109 PHE A O 1
ATOM 846 N N . ALA A 1 110 ? -11.034 -12.308 6.027 1.00 85.88 110 ALA A N 1
ATOM 847 C CA . ALA A 1 110 ? -10.006 -11.705 6.873 1.00 85.88 110 ALA A CA 1
ATOM 848 C C . ALA A 1 110 ? -10.259 -10.212 7.144 1.00 85.88 110 ALA A C 1
ATOM 850 O O . ALA A 1 110 ? -10.007 -9.742 8.249 1.00 85.88 110 ALA A O 1
ATOM 851 N N . PHE A 1 111 ? -10.779 -9.477 6.158 1.00 86.12 111 PHE A N 1
ATOM 852 C CA . PHE A 1 111 ? -11.115 -8.060 6.298 1.00 86.12 111 PHE A CA 1
ATOM 853 C C . PHE A 1 111 ? -12.365 -7.823 7.155 1.00 86.12 111 PHE A C 1
ATOM 855 O O . PHE A 1 111 ? -12.387 -6.896 7.957 1.00 86.12 111 PHE A O 1
ATOM 862 N N . ALA A 1 112 ? -13.401 -8.653 7.008 1.00 86.88 112 ALA A N 1
ATOM 863 C CA . ALA A 1 112 ? -14.657 -8.503 7.743 1.00 86.88 112 ALA A CA 1
ATOM 864 C C . ALA A 1 112 ? -14.551 -8.955 9.210 1.00 86.88 112 ALA A C 1
ATOM 866 O O . ALA A 1 112 ? -15.221 -8.398 10.078 1.00 86.88 112 ALA A O 1
ATOM 867 N N . HIS A 1 113 ? -13.708 -9.949 9.499 1.00 84.06 113 HIS A N 1
ATOM 868 C CA . HIS A 1 113 ? -13.619 -10.564 10.823 1.00 84.06 113 HIS A CA 1
ATOM 869 C C . HIS A 1 113 ? -13.289 -9.587 11.975 1.00 84.06 113 HIS A C 1
ATOM 871 O O . HIS A 1 113 ? -13.986 -9.647 12.989 1.00 84.06 113 HIS A O 1
ATOM 877 N N . PRO A 1 114 ? -12.330 -8.643 11.845 1.00 81.00 114 PRO A N 1
ATOM 878 C CA . PRO A 1 114 ? -12.083 -7.610 12.855 1.00 81.00 114 PRO A CA 1
ATOM 879 C C . PRO A 1 114 ? -13.322 -6.808 13.254 1.00 81.00 114 PRO A C 1
ATOM 881 O O . PRO A 1 114 ? -13.480 -6.492 14.423 1.00 81.00 114 PRO A O 1
ATOM 884 N N . PHE A 1 115 ? -14.215 -6.497 12.312 1.00 81.06 115 PHE A N 1
ATOM 885 C CA . PHE A 1 115 ? -15.418 -5.707 12.595 1.00 81.06 115 PHE A CA 1
ATOM 886 C C . PHE A 1 115 ? -16.483 -6.493 13.363 1.00 81.06 115 PHE A C 1
ATOM 888 O O . PHE A 1 115 ? -17.363 -5.896 13.977 1.00 81.06 115 PHE A O 1
ATOM 895 N N . TYR A 1 116 ? -16.424 -7.825 13.311 1.00 75.56 116 TYR A N 1
ATOM 896 C CA . TYR A 1 116 ? -17.395 -8.700 13.961 1.00 75.56 116 TYR A CA 1
ATOM 897 C C . TYR A 1 116 ? -17.011 -9.041 15.410 1.00 75.56 116 TYR A C 1
ATOM 899 O O . TYR A 1 116 ? -17.871 -9.413 16.206 1.00 75.56 116 TYR A O 1
ATOM 907 N N . LEU A 1 117 ? -15.729 -8.917 15.769 1.00 69.50 117 LEU A N 1
ATOM 908 C CA . LEU A 1 117 ? -15.252 -9.118 17.137 1.00 69.50 117 LEU A CA 1
ATOM 909 C C . LEU A 1 117 ? -15.676 -7.924 18.021 1.00 69.50 117 LEU A C 1
ATOM 911 O O . LEU A 1 117 ? -15.313 -6.785 17.718 1.00 69.50 117 LEU A O 1
ATOM 915 N N . PRO A 1 118 ? -16.439 -8.148 19.111 1.00 61.75 118 PRO A N 1
ATOM 916 C CA . PRO A 1 118 ? -16.914 -7.079 19.988 1.00 61.75 118 PRO A CA 1
ATOM 917 C C . PRO A 1 118 ? -15.776 -6.194 20.509 1.00 61.75 118 PRO A C 1
ATOM 919 O O . PRO A 1 118 ? -14.706 -6.687 20.863 1.00 61.75 118 PRO A O 1
ATOM 922 N N . SER A 1 119 ? -16.017 -4.884 20.634 1.00 64.38 119 SER A N 1
ATOM 923 C CA . SER A 1 119 ? -15.062 -3.896 21.179 1.00 64.38 119 SER A CA 1
ATOM 924 C C . SER A 1 119 ? -14.558 -4.198 22.604 1.00 64.38 119 SER A C 1
ATOM 926 O O . SER A 1 119 ? -13.625 -3.553 23.071 1.00 64.38 119 SER A O 1
ATOM 928 N N . SER A 1 120 ? -15.115 -5.206 23.277 1.00 59.09 120 SER A N 1
ATOM 929 C CA . SER A 1 120 ? -14.711 -5.682 24.602 1.00 59.09 120 SER A CA 1
ATOM 930 C C . SER A 1 120 ? -13.662 -6.803 24.603 1.00 59.09 120 SER A C 1
ATOM 932 O O . SER A 1 120 ? -13.151 -7.131 25.667 1.00 59.09 120 SER A O 1
ATOM 934 N N . SER A 1 121 ? -13.362 -7.435 23.459 1.00 58.31 121 SER A N 1
ATOM 935 C CA . SER A 1 121 ? -12.356 -8.514 23.361 1.00 58.31 121 SER A CA 1
ATOM 936 C C . SER A 1 121 ? -10.961 -8.033 22.951 1.00 58.31 121 SER A C 1
ATOM 938 O O . SER A 1 121 ? -10.048 -8.845 22.816 1.00 58.31 121 SER A O 1
ATOM 940 N N . TRP A 1 122 ? -10.793 -6.730 22.730 1.00 57.66 122 TRP A N 1
ATOM 941 C CA . TRP A 1 122 ? -9.505 -6.142 22.377 1.00 57.66 122 TRP A CA 1
ATOM 942 C C . TRP A 1 122 ? -8.712 -5.929 23.668 1.00 57.66 122 TRP A C 1
ATOM 944 O O . TRP A 1 122 ? -9.243 -5.318 24.598 1.00 57.66 122 TRP A O 1
ATOM 954 N N . PRO A 1 123 ? -7.476 -6.443 23.762 1.00 46.69 123 PRO A N 1
ATOM 955 C CA . PRO A 1 123 ? -6.613 -6.147 24.891 1.00 46.69 123 PRO A CA 1
ATOM 956 C C . PRO A 1 123 ? -6.237 -4.664 24.804 1.00 46.69 123 PRO A C 1
ATOM 958 O O . PRO A 1 123 ? -5.447 -4.276 23.946 1.00 46.69 123 PRO A O 1
ATOM 961 N N . LEU A 1 124 ? -6.875 -3.841 25.637 1.00 46.91 124 LEU A N 1
ATOM 962 C CA . LEU A 1 124 ? -6.374 -2.516 25.997 1.00 46.91 124 LEU A CA 1
ATOM 963 C C . LEU A 1 124 ? -5.271 -2.674 27.044 1.00 46.91 124 LEU A C 1
ATOM 965 O O . LEU A 1 124 ? -5.493 -3.455 28.000 1.00 46.91 124 LEU A O 1
#

Foldseek 3Di:
DVVVVVVVVVVVVVLVVLLCDDDDDDDPVCVVVPPVVNVCCSVVPSVVVSVVVVVVVVVLVVQQVVQCVVVVHNPDHPVLQVLVVQLVVQLVVCCVVPVPDDPVVSNVSSNCRSVVPDSVPGDD

pLDDT: mean 81.11, std 10.37, range [46.69, 93.69]

Organism: NCBI:txid888049